Protein AF-A0A0A1TZV7-F1 (afdb_monomer)

Organism: NCBI:txid370355

Secondary structure (DSSP, 8-state):
-----HHHHHHHHTT--SHHHHHHHHHH-HHHHHHHHH-SB----SSHHHHHHHHHHH--SEEE--SS---HHHHHTT-SEEES---TTTGGGS-------------

Structure (mmCIF, N/CA/C/O backbone):
data_AF-A0A0A1TZV7-F1
#
_entry.id   AF-A0A0A1TZV7-F1
#
loop_
_atom_site.group_PDB
_atom_site.id
_atom_site.type_symbol
_atom_site.label_atom_id
_atom_site.label_alt_id
_atom_site.label_comp_id
_atom_site.label_asym_id
_atom_site.label_entity_id
_atom_site.label_seq_id
_atom_site.pdbx_PDB_ins_code
_atom_site.Cartn_x
_atom_site.Cartn_y
_atom_site.Cartn_z
_atom_site.occupancy
_atom_site.B_iso_or_equiv
_atom_site.auth_seq_id
_atom_site.auth_comp_id
_atom_site.auth_asym_id
_atom_site.auth_atom_id
_atom_site.pdbx_PDB_model_num
ATOM 1 N N . MET A 1 1 ? -10.600 -6.947 27.917 1.00 48.78 1 MET A N 1
ATOM 2 C CA . MET A 1 1 ? -10.452 -6.914 26.444 1.00 48.78 1 MET A CA 1
ATOM 3 C C . MET A 1 1 ? -9.020 -6.496 26.134 1.00 48.78 1 MET A C 1
ATOM 5 O O . MET A 1 1 ? -8.641 -5.399 26.531 1.00 48.78 1 MET A O 1
ATOM 9 N N . LEU A 1 2 ? -8.207 -7.369 25.531 1.00 61.38 2 LEU A N 1
ATOM 10 C CA . LEU A 1 2 ? -6.845 -7.027 25.101 1.00 61.38 2 LEU A CA 1
ATOM 11 C C . LEU A 1 2 ? -6.937 -5.983 23.981 1.00 61.38 2 LEU A C 1
ATOM 13 O O . LEU A 1 2 ? -7.556 -6.237 22.949 1.00 61.38 2 LEU A O 1
ATOM 17 N N . LYS A 1 3 ? -6.379 -4.790 24.197 1.00 67.12 3 LYS A N 1
ATOM 18 C CA . LYS A 1 3 ? -6.262 -3.781 23.140 1.00 67.12 3 LYS A CA 1
ATOM 19 C C . LYS A 1 3 ? -5.058 -4.160 22.285 1.00 67.12 3 LYS A C 1
ATOM 21 O O . LYS A 1 3 ? -3.936 -4.071 22.771 1.00 67.12 3 LYS A O 1
ATOM 26 N N . LEU A 1 4 ? -5.286 -4.588 21.042 1.00 74.25 4 LEU A N 1
ATOM 27 C CA . LEU A 1 4 ? -4.188 -4.740 20.088 1.00 74.25 4 LEU A CA 1
ATOM 28 C C . LEU A 1 4 ? -3.525 -3.376 19.889 1.00 74.25 4 LEU A C 1
ATOM 30 O O . LEU A 1 4 ? -4.201 -2.399 19.554 1.00 74.25 4 LEU A O 1
ATOM 34 N N . GLU A 1 5 ? -2.214 -3.309 20.104 1.00 85.38 5 GLU A N 1
ATOM 35 C CA . GLU A 1 5 ? -1.476 -2.073 19.876 1.00 85.38 5 GLU A CA 1
ATOM 36 C C . GLU A 1 5 ? -1.420 -1.759 18.372 1.00 85.38 5 GLU A C 1
ATOM 38 O O . GLU A 1 5 ? -1.319 -2.681 17.553 1.00 85.38 5 GLU A O 1
ATOM 43 N N . PRO A 1 6 ? -1.446 -0.470 17.983 1.00 86.25 6 PRO A N 1
ATOM 44 C CA . PRO A 1 6 ? -1.431 -0.066 16.578 1.00 86.25 6 PRO A CA 1
ATOM 45 C C . PRO A 1 6 ? -0.285 -0.676 15.767 1.00 86.25 6 PRO A C 1
ATOM 47 O O . PRO A 1 6 ? -0.470 -0.966 14.590 1.00 86.25 6 PRO A O 1
ATOM 50 N N . ILE A 1 7 ? 0.871 -0.919 16.393 1.00 91.06 7 ILE A N 1
ATOM 51 C CA . ILE A 1 7 ? 2.041 -1.498 15.726 1.00 91.06 7 ILE A CA 1
ATOM 52 C C . ILE A 1 7 ? 1.779 -2.918 15.205 1.00 91.06 7 ILE A C 1
ATOM 54 O O . ILE A 1 7 ? 2.190 -3.249 14.096 1.00 91.06 7 ILE A O 1
ATOM 58 N N . TYR A 1 8 ? 1.022 -3.741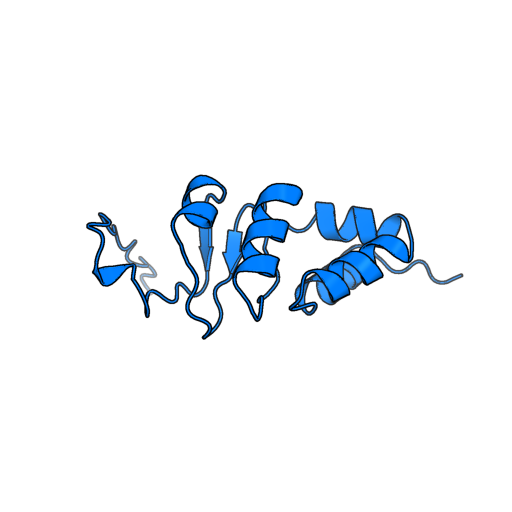 15.938 1.00 93.44 8 TYR A N 1
ATOM 59 C CA . TYR A 1 8 ? 0.669 -5.087 15.481 1.00 93.44 8 TYR A CA 1
ATOM 60 C C . TYR A 1 8 ? -0.282 -5.029 14.288 1.00 93.44 8 TYR A C 1
ATOM 62 O O . TYR A 1 8 ? -0.104 -5.763 13.322 1.00 93.44 8 TYR A O 1
ATOM 70 N N . LEU A 1 9 ? -1.256 -4.117 14.321 1.00 95.31 9 LEU A N 1
ATOM 71 C CA . LEU A 1 9 ? -2.187 -3.913 13.209 1.00 95.31 9 LEU A CA 1
ATOM 72 C C . LEU A 1 9 ? -1.479 -3.370 11.963 1.00 95.31 9 LEU A C 1
ATOM 74 O O . LEU A 1 9 ? -1.822 -3.760 10.852 1.00 95.31 9 LEU A O 1
ATOM 78 N N . MET A 1 10 ? -0.473 -2.512 12.139 1.00 95.69 10 MET A N 1
ATOM 79 C CA . MET A 1 10 ? 0.386 -2.054 11.045 1.00 95.69 10 MET A CA 1
ATOM 80 C C . MET A 1 10 ? 1.171 -3.220 10.437 1.00 95.69 10 MET A C 1
ATOM 82 O O . MET A 1 10 ? 1.212 -3.347 9.218 1.00 95.69 10 MET A O 1
ATOM 86 N N . ASN A 1 11 ? 1.733 -4.107 11.263 1.00 95.38 11 ASN A N 1
ATOM 87 C CA . ASN A 1 11 ? 2.440 -5.294 10.774 1.00 95.38 11 ASN A CA 1
ATOM 88 C C . ASN A 1 11 ? 1.516 -6.244 10.004 1.00 95.38 11 ASN A C 1
ATOM 90 O O . ASN A 1 11 ? 1.912 -6.750 8.959 1.00 95.38 11 ASN A O 1
ATOM 94 N N . VAL A 1 12 ? 0.278 -6.440 10.473 1.00 95.69 12 VAL A N 1
ATOM 95 C CA . VAL A 1 12 ? -0.739 -7.204 9.731 1.00 95.69 12 VAL A CA 1
ATOM 96 C C . VAL A 1 12 ? -1.047 -6.532 8.396 1.00 95.69 12 VAL A C 1
ATOM 98 O O . VAL A 1 12 ? -1.015 -7.189 7.366 1.00 95.69 12 VAL A O 1
ATOM 101 N N . ALA A 1 13 ? -1.276 -5.218 8.378 1.00 96.81 13 ALA A N 1
ATOM 102 C CA . ALA A 1 13 ? -1.550 -4.499 7.137 1.00 96.81 13 ALA A CA 1
ATOM 103 C C . ALA A 1 13 ? -0.411 -4.620 6.106 1.00 96.81 13 ALA A C 1
ATOM 105 O O . ALA A 1 13 ? -0.678 -4.676 4.911 1.00 96.81 13 ALA A O 1
ATOM 106 N N . LEU A 1 14 ? 0.849 -4.697 6.550 1.00 96.00 14 LEU A N 1
ATOM 107 C CA . LEU A 1 14 ? 2.016 -4.816 5.667 1.00 96.00 14 LEU A CA 1
ATOM 108 C C . LEU A 1 14 ? 2.155 -6.173 4.968 1.00 96.00 14 LEU A C 1
ATOM 110 O O . LEU A 1 14 ? 2.935 -6.248 4.014 1.00 96.00 14 LEU A O 1
ATOM 114 N N . VAL A 1 15 ? 1.450 -7.210 5.433 1.00 95.94 15 VAL A N 1
ATOM 115 C CA . VAL A 1 15 ? 1.439 -8.542 4.803 1.00 95.94 15 VAL A CA 1
ATOM 116 C C . VAL A 1 15 ? 0.231 -8.769 3.890 1.00 95.94 15 VAL A C 1
ATOM 118 O O . VAL A 1 15 ? 0.134 -9.827 3.282 1.00 95.94 15 VAL A O 1
ATOM 121 N N . LEU A 1 16 ? -0.680 -7.796 3.779 1.00 96.62 16 LEU A N 1
ATOM 122 C CA . LEU A 1 16 ? -1.826 -7.861 2.869 1.00 96.62 16 LEU A CA 1
ATOM 123 C C . LEU A 1 16 ? -1.379 -7.435 1.470 1.00 96.62 16 LEU A C 1
ATOM 125 O O . LEU A 1 16 ? -0.939 -6.299 1.284 1.00 96.62 16 LEU A O 1
ATOM 129 N N . THR A 1 17 ? -1.472 -8.336 0.497 1.00 95.25 17 THR A N 1
ATOM 130 C CA . THR A 1 17 ? -0.853 -8.152 -0.825 1.00 95.25 17 THR A CA 1
ATOM 131 C C . THR A 1 17 ? -1.837 -7.720 -1.908 1.00 95.25 17 THR A C 1
ATOM 133 O O . THR A 1 17 ? -1.416 -7.403 -3.021 1.00 95.25 17 THR A O 1
ATOM 136 N N . THR A 1 18 ? -3.131 -7.639 -1.582 1.00 96.38 18 THR A N 1
ATOM 137 C CA . THR A 1 18 ? -4.189 -7.212 -2.502 1.00 96.38 18 THR A CA 1
ATOM 138 C C . THR A 1 18 ? -5.032 -6.082 -1.911 1.00 96.38 18 THR A C 1
ATOM 140 O O . THR A 1 18 ? -5.141 -5.900 -0.693 1.00 96.38 18 THR A O 1
ATOM 143 N N . LYS A 1 19 ? -5.665 -5.303 -2.786 1.00 96.88 19 LYS A N 1
ATOM 144 C CA . LYS A 1 19 ? -6.641 -4.272 -2.416 1.00 96.88 19 LYS A CA 1
ATOM 145 C C . LYS A 1 19 ? -7.817 -4.846 -1.631 1.00 96.88 19 LYS A C 1
ATOM 147 O O . LYS A 1 19 ? -8.247 -4.210 -0.670 1.00 96.88 19 LYS A O 1
ATOM 152 N N . ASP A 1 20 ? -8.312 -6.020 -2.008 1.00 97.75 20 ASP A N 1
ATOM 153 C CA . ASP A 1 20 ? -9.473 -6.643 -1.366 1.00 97.75 20 ASP A CA 1
ATOM 154 C C . ASP A 1 20 ? -9.159 -7.089 0.066 1.00 97.75 20 ASP A C 1
ATOM 156 O O . ASP A 1 20 ? -9.966 -6.866 0.976 1.00 97.75 20 ASP A O 1
ATOM 160 N N . ASP A 1 21 ? -7.956 -7.617 0.305 1.00 97.75 21 ASP A N 1
ATOM 161 C CA . ASP A 1 21 ? -7.492 -7.958 1.653 1.00 97.75 21 ASP A CA 1
ATOM 162 C C . ASP A 1 21 ? -7.392 -6.711 2.535 1.00 97.75 21 ASP A C 1
ATOM 164 O O . ASP A 1 21 ? -7.874 -6.690 3.672 1.00 97.75 21 ASP A O 1
ATOM 168 N N . ILE A 1 22 ? -6.810 -5.632 1.998 1.00 97.38 22 ILE A N 1
ATOM 169 C CA . ILE A 1 22 ? -6.714 -4.353 2.707 1.00 97.38 22 ILE A CA 1
ATOM 170 C C . ILE A 1 22 ? -8.107 -3.796 2.976 1.00 97.38 22 ILE A C 1
ATOM 172 O O . ILE A 1 22 ? -8.381 -3.369 4.095 1.00 97.38 22 ILE A O 1
ATOM 176 N N . PHE A 1 23 ? -9.005 -3.810 1.994 1.00 97.44 23 PHE A N 1
ATOM 177 C CA . PHE A 1 23 ? -10.367 -3.316 2.161 1.00 97.44 23 PHE A CA 1
ATOM 178 C C . PHE A 1 23 ? -11.113 -4.092 3.250 1.00 97.44 23 PHE A C 1
ATOM 180 O O . PHE A 1 23 ? -11.693 -3.487 4.155 1.00 97.44 23 PHE A O 1
ATOM 187 N N . THR A 1 24 ? -11.001 -5.420 3.234 1.00 98.00 24 THR A N 1
ATOM 188 C CA . THR A 1 24 ? -11.550 -6.294 4.274 1.00 98.00 24 THR A CA 1
ATOM 189 C C . THR A 1 24 ? -10.990 -5.925 5.647 1.00 98.00 24 THR A C 1
ATOM 191 O O . THR A 1 24 ? -11.754 -5.725 6.592 1.00 98.00 24 THR A O 1
ATOM 194 N N . PHE A 1 25 ? -9.672 -5.734 5.757 1.00 97.44 25 PHE A N 1
ATOM 195 C CA . PHE A 1 25 ? -9.014 -5.322 6.997 1.00 97.44 25 PHE A CA 1
ATOM 196 C C . PHE A 1 25 ? -9.496 -3.953 7.503 1.00 97.44 25 PHE A C 1
ATOM 198 O O . PHE A 1 25 ? -9.776 -3.789 8.693 1.00 97.44 25 PHE A O 1
ATOM 205 N N . LEU A 1 26 ? -9.661 -2.971 6.611 1.00 96.88 26 LEU A N 1
ATOM 206 C CA . LEU A 1 26 ? -10.179 -1.638 6.943 1.00 96.88 26 LEU A CA 1
ATOM 207 C C . LEU A 1 26 ? -11.603 -1.689 7.518 1.00 96.88 26 LEU A C 1
ATOM 209 O O . LEU A 1 26 ? -11.946 -0.857 8.364 1.00 96.88 26 LEU A O 1
ATOM 213 N N . CYS A 1 27 ? -12.418 -2.649 7.075 1.00 96.38 27 CYS A N 1
ATOM 214 C CA . CYS A 1 27 ? -13.803 -2.828 7.509 1.00 96.38 27 CYS A CA 1
ATOM 215 C C . CYS A 1 27 ? -13.950 -3.504 8.883 1.00 96.38 27 CYS A C 1
ATOM 217 O O . CYS A 1 27 ? -15.021 -3.397 9.477 1.00 96.38 27 CYS A O 1
ATOM 219 N N . ILE A 1 28 ? -12.904 -4.145 9.424 1.00 95.38 28 ILE A N 1
ATOM 220 C CA . ILE A 1 28 ? -12.980 -4.860 10.714 1.00 95.38 28 ILE A CA 1
ATOM 221 C C . ILE A 1 28 ? -13.266 -3.897 11.871 1.00 95.38 28 ILE A C 1
ATOM 223 O O . ILE A 1 28 ? -14.177 -4.114 12.668 1.00 95.38 28 ILE A O 1
ATOM 227 N N . CYS A 1 29 ? -12.458 -2.843 12.015 1.00 92.62 29 CYS A N 1
ATOM 228 C CA . CYS A 1 29 ? -12.665 -1.819 13.037 1.00 92.62 29 CYS A CA 1
ATOM 229 C C . CYS A 1 29 ? -11.876 -0.537 12.741 1.00 92.62 29 CYS A C 1
ATOM 231 O O . CYS A 1 29 ? -10.931 -0.520 11.950 1.00 92.62 29 CYS A O 1
ATOM 233 N N . LYS A 1 30 ? -12.209 0.545 13.460 1.00 93.50 30 LYS A N 1
ATOM 234 C CA . LYS A 1 30 ? -11.529 1.845 13.335 1.00 93.50 30 LYS A CA 1
ATOM 235 C C . LYS A 1 30 ? -10.011 1.752 13.538 1.00 93.50 30 LYS A C 1
ATOM 237 O O . LYS A 1 30 ? -9.273 2.428 12.829 1.00 93.50 30 LYS A O 1
ATOM 242 N N . ASN A 1 31 ? -9.541 0.895 14.448 1.00 94.31 31 ASN A N 1
ATOM 243 C CA . ASN A 1 31 ? -8.108 0.749 14.711 1.00 94.31 31 ASN A CA 1
ATOM 244 C C . ASN A 1 31 ? -7.351 0.189 13.499 1.00 94.31 31 ASN A C 1
ATOM 246 O O . ASN A 1 31 ? -6.220 0.601 13.264 1.00 94.31 31 ASN A O 1
ATOM 250 N N . CYS A 1 32 ? -7.967 -0.696 12.708 1.00 95.44 32 CYS A N 1
ATOM 251 C CA . CYS A 1 32 ? -7.368 -1.212 11.474 1.00 95.44 32 CYS A CA 1
ATOM 252 C C . CYS A 1 32 ? -7.220 -0.090 10.442 1.00 95.44 32 CYS A C 1
ATOM 254 O O . CYS A 1 32 ? -6.147 0.104 9.874 1.00 95.44 32 CYS A O 1
ATOM 256 N N . LYS A 1 33 ? -8.261 0.736 10.281 1.00 95.38 33 LYS A N 1
ATOM 257 C CA . LYS A 1 33 ? -8.210 1.931 9.427 1.00 95.38 33 LYS A CA 1
ATOM 258 C C . LYS A 1 33 ? -7.133 2.922 9.862 1.00 95.38 33 LYS A C 1
ATOM 260 O O . LYS A 1 33 ? -6.393 3.433 9.023 1.00 95.38 33 LYS A O 1
ATOM 265 N N . ASP A 1 34 ? -7.036 3.191 11.160 1.00 95.25 34 ASP A N 1
ATOM 266 C CA . ASP A 1 34 ? -6.026 4.097 11.705 1.00 95.25 34 ASP A CA 1
ATOM 267 C C . ASP A 1 34 ? -4.609 3.514 11.573 1.00 95.25 34 ASP A C 1
ATOM 269 O O . ASP A 1 34 ? -3.667 4.270 11.342 1.00 95.25 34 ASP A O 1
ATOM 273 N N . ALA A 1 35 ? -4.449 2.190 11.659 1.00 95.88 35 ALA A N 1
ATOM 274 C CA . ALA A 1 35 ? -3.178 1.510 11.429 1.00 95.88 35 ALA A CA 1
ATOM 275 C C . ALA A 1 35 ? -2.712 1.651 9.974 1.00 95.88 35 ALA A C 1
ATOM 277 O O . ALA A 1 35 ? -1.585 2.084 9.748 1.00 95.88 35 ALA A O 1
ATOM 278 N N . VAL A 1 36 ? -3.582 1.387 8.990 1.00 96.69 36 VAL A N 1
ATOM 279 C CA . VAL A 1 36 ? -3.231 1.540 7.565 1.00 96.69 36 VAL A CA 1
ATOM 280 C C . VAL A 1 36 ? -2.856 2.989 7.242 1.00 96.69 36 VAL A C 1
ATOM 282 O O . VAL A 1 36 ? -1.845 3.230 6.596 1.00 96.69 36 VAL A O 1
ATOM 285 N N . LYS A 1 37 ? -3.591 3.976 7.771 1.00 95.12 37 LYS A N 1
ATOM 286 C CA . LYS A 1 37 ? -3.259 5.405 7.599 1.00 95.12 37 LYS A CA 1
ATOM 287 C C . LYS A 1 37 ? -1.919 5.823 8.210 1.00 95.12 37 LYS A C 1
ATOM 289 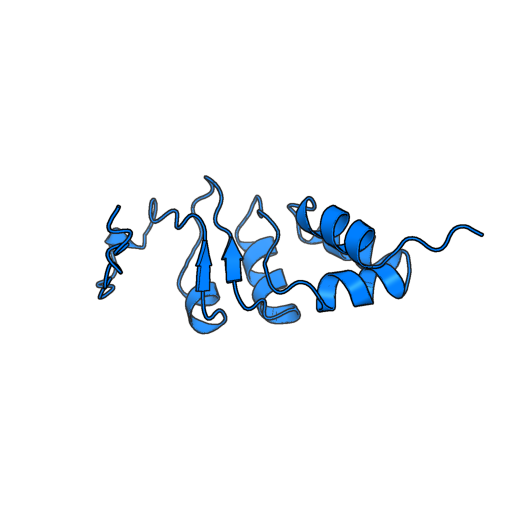O O . LYS A 1 37 ? -1.362 6.841 7.813 1.00 95.12 37 LYS A O 1
ATOM 294 N N . ARG A 1 38 ? -1.435 5.097 9.221 1.00 95.31 38 ARG A N 1
ATOM 295 C CA . ARG A 1 38 ? -0.140 5.356 9.869 1.00 95.31 38 ARG A CA 1
ATOM 296 C C . ARG A 1 38 ? 1.018 4.689 9.138 1.00 95.31 38 ARG A C 1
ATOM 298 O O . ARG A 1 38 ? 2.167 4.994 9.454 1.00 95.31 38 ARG A O 1
ATOM 305 N N . LEU A 1 39 ? 0.744 3.795 8.187 1.00 95.62 39 LEU A N 1
ATOM 306 C CA . LEU A 1 39 ? 1.789 3.201 7.372 1.00 95.62 39 LEU A CA 1
ATOM 307 C C . LEU A 1 39 ? 2.463 4.284 6.533 1.00 95.62 39 LEU A C 1
ATOM 309 O O . LEU A 1 39 ? 1.851 4.922 5.684 1.00 95.62 39 LEU A O 1
ATOM 313 N N . LYS A 1 40 ? 3.764 4.456 6.757 1.00 95.12 40 LYS A N 1
ATOM 314 C CA . LYS A 1 40 ? 4.626 5.271 5.894 1.00 95.12 40 LYS A CA 1
ATOM 315 C C . LYS A 1 40 ? 5.177 4.498 4.706 1.00 95.12 40 LYS A C 1
ATOM 317 O O . LYS A 1 40 ? 5.869 5.065 3.868 1.00 95.12 40 LYS A O 1
ATOM 322 N N . THR A 1 41 ? 4.872 3.206 4.632 1.00 95.69 41 THR A N 1
ATOM 323 C CA . THR A 1 41 ? 5.338 2.335 3.567 1.00 95.69 41 THR A CA 1
ATOM 324 C C . THR A 1 41 ? 4.221 1.449 3.041 1.00 95.69 41 THR A C 1
ATOM 326 O O . THR A 1 41 ? 3.315 1.087 3.792 1.00 95.69 41 THR A O 1
ATOM 329 N N . SER A 1 42 ? 4.265 1.117 1.753 1.00 95.06 42 SER A N 1
ATOM 330 C CA . SER A 1 42 ? 3.284 0.218 1.149 1.00 95.06 42 SER A CA 1
ATOM 331 C C . SER A 1 42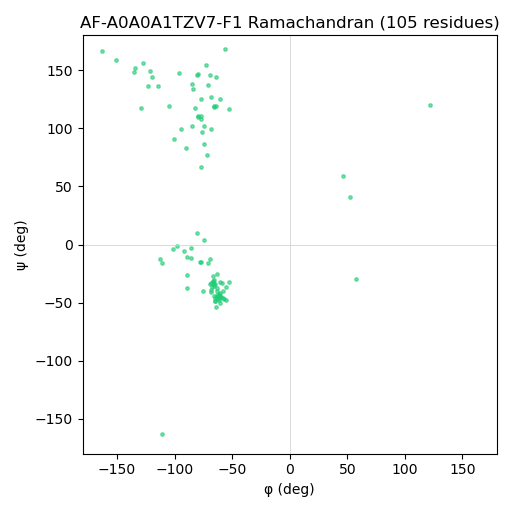 ? 3.497 -1.238 1.585 1.00 95.06 42 SER A C 1
ATOM 333 O O . SER A 1 42 ? 4.623 -1.640 1.879 1.00 95.06 42 SER A O 1
ATOM 335 N N . PRO A 1 43 ? 2.462 -2.086 1.583 1.00 95.62 43 PRO A N 1
ATOM 336 C CA . PRO A 1 43 ? 2.627 -3.536 1.496 1.00 95.62 43 PRO A CA 1
ATOM 337 C C . PRO A 1 43 ? 3.421 -3.962 0.248 1.00 95.62 43 PRO A C 1
ATOM 339 O O . PRO A 1 43 ? 3.679 -3.148 -0.644 1.00 95.62 43 PRO A O 1
ATOM 342 N N . PHE A 1 44 ? 3.827 -5.231 0.203 1.00 93.31 44 PHE A N 1
ATOM 343 C CA . PHE A 1 44 ? 4.320 -5.846 -1.030 1.00 93.31 44 PHE A CA 1
ATOM 344 C C . PHE A 1 44 ? 3.112 -6.343 -1.823 1.00 93.31 44 PHE A C 1
ATOM 346 O O . PHE A 1 44 ? 2.523 -7.353 -1.463 1.00 93.31 44 PHE A O 1
ATOM 353 N N . PHE A 1 45 ? 2.713 -5.595 -2.846 1.00 92.69 45 PHE A N 1
ATOM 354 C CA . PHE A 1 45 ? 1.529 -5.923 -3.640 1.00 92.69 45 PHE A CA 1
ATOM 355 C C . PHE A 1 45 ? 1.812 -7.007 -4.674 1.00 92.69 45 PHE A C 1
ATOM 357 O O . PHE A 1 45 ? 2.902 -7.043 -5.227 1.00 92.69 45 PHE A O 1
ATOM 364 N N . ASP A 1 46 ? 0.837 -7.854 -4.984 1.00 90.88 46 ASP A N 1
ATOM 365 C CA . ASP A 1 46 ? 0.998 -8.888 -6.019 1.00 90.88 46 ASP A CA 1
ATOM 366 C C . ASP A 1 46 ? 0.549 -8.418 -7.411 1.00 90.88 46 ASP A C 1
ATOM 368 O O . ASP A 1 46 ? 0.746 -9.119 -8.401 1.00 90.88 46 ASP A O 1
ATOM 372 N N . ASP A 1 47 ? -0.031 -7.219 -7.503 1.00 89.88 47 ASP A N 1
ATOM 373 C CA . ASP A 1 47 ? -0.557 -6.668 -8.744 1.00 89.88 47 ASP A CA 1
ATOM 374 C C . ASP A 1 47 ? -0.505 -5.126 -8.791 1.00 89.88 47 ASP A C 1
ATOM 376 O O . ASP A 1 47 ? -0.437 -4.429 -7.772 1.00 89.88 47 ASP A O 1
ATOM 380 N N . ASN A 1 48 ? -0.543 -4.584 -10.013 1.00 88.94 48 ASN A N 1
ATOM 381 C CA . ASN A 1 48 ? -0.480 -3.142 -10.266 1.00 88.94 48 ASN A CA 1
ATOM 382 C C . ASN A 1 48 ? -1.713 -2.380 -9.768 1.00 88.94 48 ASN A C 1
ATOM 384 O O . ASN A 1 48 ? -1.566 -1.244 -9.319 1.00 88.94 48 ASN A O 1
ATOM 388 N N . GLU A 1 49 ? -2.908 -2.966 -9.862 1.00 92.19 49 GLU A N 1
ATOM 389 C CA . GLU A 1 49 ? -4.148 -2.283 -9.487 1.00 92.19 49 GLU A CA 1
ATOM 390 C C . GLU A 1 49 ? -4.148 -1.989 -7.985 1.00 92.19 49 GLU A C 1
ATOM 392 O O . GLU A 1 49 ? -4.377 -0.851 -7.566 1.00 92.19 49 GLU A O 1
ATOM 397 N N . SER A 1 50 ? -3.820 -2.994 -7.177 1.00 94.25 50 SER A N 1
ATOM 398 C CA . SER A 1 50 ? -3.724 -2.891 -5.726 1.00 94.25 50 SER A CA 1
ATOM 399 C C . SER A 1 50 ? -2.668 -1.877 -5.299 1.00 94.25 50 SER A C 1
ATOM 401 O O . SER A 1 50 ? -2.936 -1.027 -4.444 1.00 94.25 50 SER A O 1
ATOM 403 N N . ALA A 1 51 ? -1.495 -1.911 -5.938 1.00 92.75 51 ALA A N 1
ATOM 404 C CA . ALA A 1 51 ? -0.415 -0.966 -5.681 1.00 92.75 51 ALA A CA 1
ATOM 405 C C . ALA A 1 51 ? -0.826 0.482 -5.979 1.00 92.75 51 ALA A C 1
ATOM 407 O O . ALA A 1 51 ? -0.666 1.360 -5.127 1.00 92.75 51 ALA A O 1
ATOM 408 N N . GLN A 1 52 ? -1.387 0.730 -7.165 1.00 92.25 52 GLN A N 1
ATOM 409 C CA . GLN A 1 52 ? -1.836 2.060 -7.577 1.00 92.25 52 GLN A CA 1
ATOM 410 C C . GLN A 1 52 ? -2.945 2.582 -6.668 1.00 92.25 52 GLN A C 1
ATOM 412 O O . GLN A 1 52 ? -2.863 3.711 -6.184 1.00 92.25 52 GLN A O 1
ATOM 417 N N . TRP A 1 53 ? -3.947 1.749 -6.382 1.00 95.12 53 TRP A N 1
ATOM 418 C CA . TRP A 1 53 ? -5.035 2.103 -5.478 1.00 95.12 53 TRP A CA 1
ATOM 419 C C . TRP A 1 53 ? -4.512 2.480 -4.090 1.00 95.12 53 TRP A C 1
ATOM 421 O O . TRP A 1 53 ? -4.920 3.498 -3.529 1.00 95.12 53 TRP A O 1
ATOM 431 N N . PHE A 1 54 ? -3.589 1.696 -3.530 1.00 95.75 54 PHE A N 1
ATOM 432 C CA . PHE A 1 54 ? -3.061 1.969 -2.198 1.00 95.75 54 PHE A CA 1
ATOM 433 C C . PHE A 1 54 ? -2.286 3.285 -2.152 1.00 95.75 54 PHE A C 1
ATOM 435 O O . PHE A 1 54 ? -2.488 4.092 -1.241 1.00 95.75 54 PHE A O 1
ATOM 442 N N . VAL A 1 55 ? -1.415 3.516 -3.136 1.00 94.19 55 VAL A N 1
ATOM 443 C CA . VAL A 1 55 ? -0.612 4.740 -3.214 1.00 94.19 55 VAL A CA 1
ATOM 444 C C . VAL A 1 55 ? -1.517 5.968 -3.345 1.00 94.19 55 VAL A C 1
ATOM 446 O O . VAL A 1 55 ? -1.366 6.905 -2.558 1.00 94.19 55 VAL A O 1
ATOM 449 N N . SER A 1 56 ? -2.547 5.902 -4.192 1.00 93.25 56 SER A N 1
ATOM 450 C CA . SER A 1 56 ? -3.471 7.020 -4.401 1.00 93.25 56 SER A CA 1
ATOM 451 C C . SER A 1 56 ? -4.333 7.345 -3.176 1.00 93.25 56 SER A C 1
ATOM 453 O O . SER A 1 56 ? -4.665 8.510 -2.938 1.00 93.25 56 SER A O 1
ATOM 455 N N . HIS A 1 57 ? -4.692 6.336 -2.373 1.00 94.44 57 HIS A N 1
ATOM 456 C CA . HIS A 1 57 ? -5.570 6.503 -1.209 1.00 94.44 57 HIS A CA 1
ATOM 457 C C . HIS A 1 57 ? -4.820 6.842 0.080 1.00 94.44 57 HIS A C 1
ATOM 459 O O . HIS A 1 57 ? -5.332 7.610 0.899 1.00 94.44 57 HIS A O 1
ATOM 465 N N . PHE A 1 58 ? -3.635 6.264 0.286 1.00 95.06 58 PHE A N 1
ATOM 466 C CA . PHE A 1 58 ? -2.904 6.366 1.553 1.00 95.06 58 PHE A CA 1
ATOM 467 C C . PHE A 1 58 ? -1.635 7.206 1.469 1.00 95.06 58 PHE A C 1
ATOM 469 O O . PHE A 1 58 ? -1.149 7.627 2.516 1.00 95.06 58 PHE A O 1
ATOM 476 N N . ARG A 1 59 ? -1.137 7.493 0.258 1.00 93.75 59 ARG A N 1
ATOM 477 C CA . ARG A 1 59 ? 0.049 8.326 0.005 1.00 93.75 59 ARG A CA 1
ATOM 478 C C . ARG A 1 59 ? 1.233 7.957 0.911 1.00 93.75 59 ARG A C 1
ATOM 480 O O . ARG A 1 59 ? 1.681 8.790 1.701 1.00 93.75 59 ARG A O 1
ATOM 487 N N . PRO A 1 60 ? 1.707 6.697 0.862 1.00 95.38 60 PRO A N 1
ATOM 488 C CA . PRO A 1 60 ? 2.841 6.281 1.670 1.00 95.38 60 PRO A CA 1
ATOM 489 C C . PRO A 1 60 ? 4.103 7.044 1.249 1.00 95.38 60 PRO A C 1
ATOM 491 O O . PRO A 1 60 ? 4.345 7.264 0.065 1.00 95.38 60 PRO A O 1
ATOM 494 N N . ASP A 1 61 ? 4.959 7.372 2.214 1.00 95.00 61 ASP A N 1
ATOM 495 C CA . ASP A 1 61 ? 6.234 8.046 1.944 1.00 95.00 61 ASP A CA 1
ATOM 496 C C . ASP A 1 61 ? 7.190 7.142 1.132 1.00 95.00 61 ASP A C 1
ATOM 498 O O . ASP A 1 61 ? 8.028 7.637 0.375 1.00 95.00 61 ASP A O 1
ATOM 502 N N . THR A 1 62 ? 7.089 5.817 1.315 1.00 93.88 62 THR A N 1
ATOM 503 C CA . THR A 1 62 ? 7.946 4.803 0.678 1.00 93.88 62 THR A CA 1
ATOM 504 C C . THR A 1 62 ? 7.138 3.698 0.005 1.00 93.88 62 THR A C 1
ATOM 506 O O . THR A 1 62 ? 6.481 2.903 0.683 1.00 93.88 62 THR A O 1
ATOM 509 N N . PHE A 1 63 ? 7.262 3.555 -1.311 1.00 92.69 63 PHE A N 1
ATOM 510 C CA . PHE A 1 63 ? 6.749 2.381 -2.015 1.00 92.69 63 PHE A CA 1
ATOM 511 C C . PHE A 1 63 ? 7.759 1.227 -1.960 1.00 92.69 63 PHE A C 1
ATOM 513 O O . PHE A 1 63 ? 8.962 1.421 -2.169 1.00 92.69 63 PHE A O 1
ATOM 520 N N . ARG A 1 64 ? 7.283 0.018 -1.654 1.00 90.62 64 ARG A N 1
ATOM 521 C CA . ARG A 1 64 ? 8.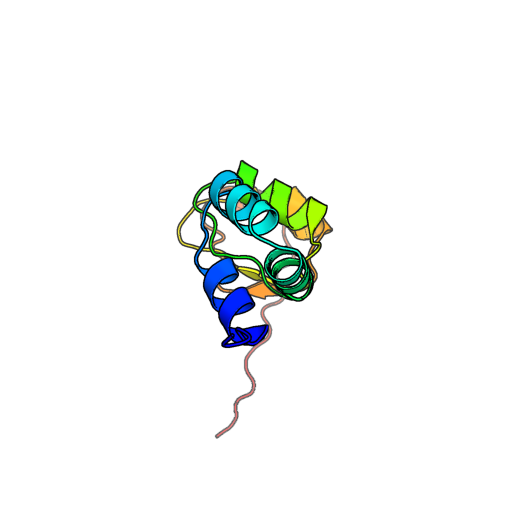096 -1.204 -1.630 1.00 90.62 64 ARG A CA 1
ATOM 522 C C . ARG A 1 64 ? 7.787 -2.055 -2.847 1.00 90.62 64 ARG A C 1
ATOM 524 O O . ARG A 1 64 ? 6.661 -2.509 -3.022 1.00 90.62 64 ARG A O 1
ATOM 531 N N . PHE A 1 65 ? 8.810 -2.287 -3.655 1.00 86.06 65 PHE A N 1
ATOM 532 C CA . PHE A 1 65 ? 8.740 -3.215 -4.774 1.00 86.06 65 PHE A CA 1
ATOM 533 C C . PHE A 1 65 ? 8.929 -4.646 -4.281 1.00 86.06 65 PHE A C 1
ATOM 535 O O . PHE A 1 65 ? 9.714 -4.900 -3.369 1.00 86.06 65 PHE A O 1
ATOM 542 N N . ASN A 1 66 ? 8.245 -5.585 -4.919 1.00 83.12 66 ASN A N 1
ATOM 543 C CA . ASN A 1 66 ? 8.577 -7.004 -4.859 1.00 83.12 66 ASN A CA 1
ATOM 544 C C . ASN A 1 66 ? 9.094 -7.461 -6.240 1.00 83.12 66 ASN A C 1
ATOM 546 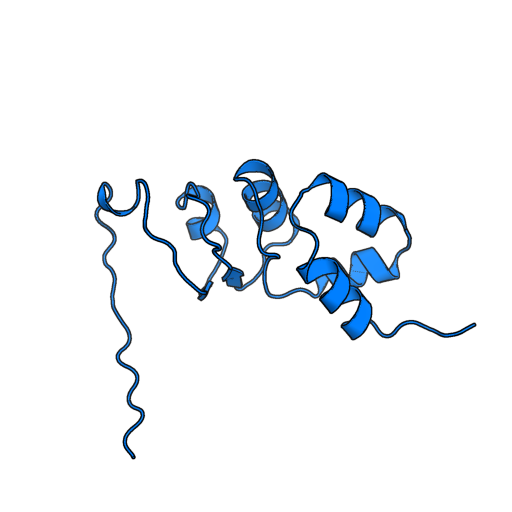O O . ASN A 1 66 ? 9.462 -6.654 -7.098 1.00 83.12 66 ASN A O 1
ATOM 550 N N . ASN A 1 67 ? 9.115 -8.772 -6.470 1.00 75.81 67 ASN A N 1
ATOM 551 C CA . ASN A 1 67 ? 9.548 -9.348 -7.744 1.00 75.81 67 ASN A CA 1
ATOM 552 C C . ASN A 1 67 ? 8.519 -9.190 -8.885 1.00 75.81 67 ASN A C 1
ATOM 554 O O . ASN A 1 67 ? 8.759 -9.695 -9.980 1.00 75.81 67 ASN A O 1
ATOM 558 N N . TYR A 1 68 ? 7.402 -8.493 -8.658 1.00 72.88 68 TYR A N 1
ATOM 559 C CA . TYR A 1 68 ? 6.380 -8.224 -9.662 1.00 72.88 68 TYR A CA 1
ATOM 560 C C . TYR A 1 68 ? 6.734 -6.983 -10.510 1.00 72.88 68 TYR A C 1
ATOM 562 O O . TYR A 1 68 ? 7.210 -5.981 -9.965 1.00 72.88 68 TYR A O 1
ATOM 570 N N . PRO A 1 69 ? 6.526 -7.009 -11.841 1.00 70.75 69 PRO A N 1
ATOM 571 C CA . PRO A 1 69 ? 6.783 -5.860 -12.705 1.00 70.75 69 PRO A CA 1
ATOM 572 C C . PRO A 1 69 ? 5.667 -4.808 -12.576 1.00 70.75 69 PRO A C 1
ATOM 574 O O . PRO A 1 69 ? 4.551 -4.990 -13.073 1.00 70.75 69 PRO A O 1
ATOM 577 N N . PHE A 1 70 ? 5.971 -3.675 -11.936 1.00 72.19 70 PHE A N 1
ATOM 578 C CA . PHE A 1 70 ? 5.013 -2.576 -11.773 1.00 72.19 70 PHE A CA 1
ATOM 579 C C . PHE A 1 70 ? 5.153 -1.477 -12.827 1.00 72.19 70 PHE A C 1
ATOM 581 O O . PHE A 1 70 ? 6.256 -1.128 -13.248 1.00 72.19 70 PHE A O 1
ATOM 588 N N . ILE A 1 71 ? 4.030 -0.849 -13.185 1.00 70.62 71 ILE A N 1
ATOM 589 C CA . ILE A 1 71 ? 4.016 0.390 -13.970 1.00 70.62 71 ILE A CA 1
ATOM 590 C C . ILE A 1 71 ? 4.400 1.542 -13.033 1.00 70.62 71 ILE A C 1
ATOM 592 O O . ILE A 1 71 ? 3.574 2.081 -12.297 1.00 70.62 71 ILE A O 1
ATOM 596 N N . ILE A 1 72 ? 5.682 1.913 -13.058 1.00 71.31 72 ILE A N 1
ATOM 597 C CA . ILE A 1 72 ? 6.281 2.837 -12.082 1.00 71.31 72 ILE A CA 1
ATOM 598 C C . ILE A 1 72 ? 5.738 4.266 -12.184 1.00 71.31 72 IL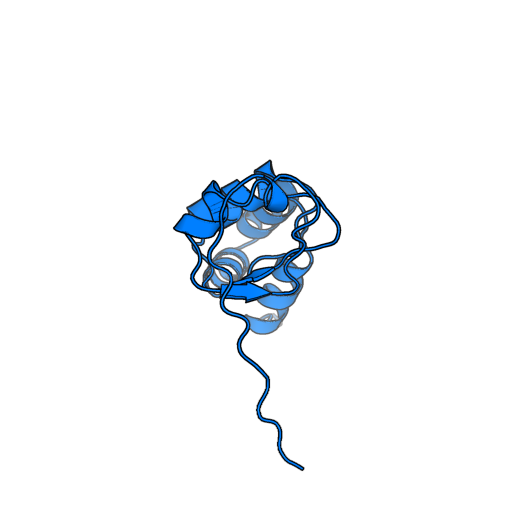E A C 1
ATOM 600 O O . ILE A 1 72 ? 5.661 4.944 -11.164 1.00 71.31 72 ILE A O 1
ATOM 604 N N . LEU A 1 73 ? 5.346 4.738 -13.372 1.00 71.38 73 LEU A N 1
ATOM 605 C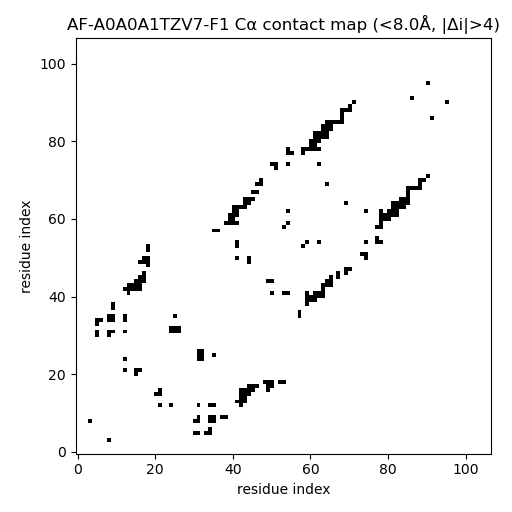 CA . LEU A 1 73 ? 5.062 6.160 -13.610 1.00 71.38 73 LEU A CA 1
ATOM 606 C C . LEU A 1 73 ? 4.022 6.762 -12.656 1.00 71.38 73 LEU A C 1
ATOM 608 O O . LEU A 1 73 ? 4.275 7.819 -12.086 1.00 71.38 73 LEU A O 1
ATOM 612 N N . SER A 1 74 ? 2.888 6.088 -12.453 1.00 72.75 74 SER A N 1
ATOM 613 C CA . SER A 1 74 ? 1.820 6.587 -11.575 1.00 72.75 74 SER A CA 1
ATOM 614 C C . SER A 1 74 ? 2.221 6.572 -10.101 1.00 72.75 74 SER A C 1
ATOM 616 O O . SER A 1 74 ? 1.831 7.441 -9.334 1.00 72.75 74 SER A O 1
ATOM 618 N N . ILE A 1 75 ? 3.024 5.588 -9.697 1.00 81.75 75 ILE A N 1
ATOM 619 C CA . ILE A 1 75 ? 3.498 5.467 -8.317 1.00 81.75 75 ILE A CA 1
ATOM 620 C C . ILE A 1 75 ? 4.588 6.511 -8.052 1.00 81.75 75 ILE A C 1
ATOM 622 O O . ILE A 1 75 ? 4.603 7.143 -7.000 1.00 81.75 75 ILE A O 1
ATOM 626 N N . ALA A 1 76 ? 5.479 6.735 -9.019 1.00 79.25 76 ALA A N 1
ATOM 627 C CA . ALA A 1 76 ? 6.637 7.609 -8.878 1.00 79.25 76 ALA A CA 1
ATOM 628 C C . ALA A 1 76 ? 6.303 9.083 -8.703 1.00 79.25 76 ALA A C 1
ATOM 630 O O . ALA A 1 76 ? 7.077 9.812 -8.091 1.00 79.25 76 ALA A O 1
ATOM 631 N N . THR A 1 77 ? 5.157 9.523 -9.214 1.00 81.12 77 THR A N 1
ATOM 632 C CA . THR A 1 77 ? 4.671 10.885 -8.987 1.00 81.12 77 THR A CA 1
ATOM 633 C C . THR A 1 77 ? 4.071 11.084 -7.598 1.00 81.12 77 THR A C 1
ATOM 635 O O . THR A 1 77 ? 3.874 12.223 -7.183 1.00 81.12 77 THR A O 1
ATOM 638 N N . GLU A 1 78 ? 3.765 10.001 -6.881 1.00 85.06 78 GLU A N 1
ATOM 639 C CA . GLU A 1 78 ? 2.984 10.041 -5.642 1.00 85.06 78 GLU A CA 1
ATOM 640 C C . GLU A 1 78 ? 3.778 9.661 -4.387 1.00 85.06 78 GLU A C 1
ATOM 642 O O . GLU A 1 78 ? 3.312 9.919 -3.276 1.00 85.06 78 GLU A O 1
ATOM 647 N N . VAL A 1 79 ? 4.978 9.091 -4.537 1.00 89.31 79 VAL A N 1
ATOM 648 C CA . VAL A 1 79 ? 5.833 8.678 -3.413 1.00 89.31 79 VAL A CA 1
ATOM 649 C C . VAL A 1 79 ? 7.192 9.364 -3.453 1.00 89.31 79 VAL A C 1
ATOM 651 O O . VAL A 1 79 ? 7.723 9.679 -4.513 1.00 89.31 79 VAL A O 1
ATOM 654 N N . SER A 1 80 ? 7.780 9.589 -2.278 1.00 88.69 80 SER A N 1
ATOM 655 C CA . SER A 1 80 ? 9.097 10.231 -2.168 1.00 88.69 80 SER A CA 1
ATOM 656 C C . SER A 1 80 ? 10.251 9.234 -2.219 1.00 88.69 80 SER A C 1
ATOM 658 O O . SER A 1 80 ? 11.360 9.604 -2.592 1.00 88.69 80 SER A O 1
ATOM 660 N N . ASN A 1 81 ? 10.006 7.981 -1.824 1.00 89.88 81 ASN A N 1
ATOM 661 C CA . ASN A 1 81 ? 11.041 6.965 -1.694 1.00 89.88 81 ASN A CA 1
ATOM 662 C C . ASN A 1 81 ? 10.611 5.633 -2.306 1.00 89.88 81 ASN A C 1
ATOM 664 O O . ASN A 1 81 ? 9.438 5.252 -2.289 1.00 89.88 81 ASN A O 1
ATOM 668 N N . PHE A 1 82 ? 11.610 4.882 -2.754 1.00 87.75 82 PHE A N 1
ATOM 669 C CA . PHE A 1 82 ? 11.463 3.522 -3.244 1.00 87.75 82 PHE A CA 1
ATOM 670 C C . PHE A 1 82 ? 12.369 2.588 -2.455 1.00 87.75 82 PHE A C 1
ATOM 672 O O . PHE A 1 82 ? 13.537 2.899 -2.226 1.00 87.75 82 PHE A O 1
ATOM 679 N N . SER A 1 83 ? 11.850 1.424 -2.079 1.00 86.94 83 SER A N 1
ATOM 680 C CA . SER A 1 83 ? 12.650 0.347 -1.491 1.00 86.94 83 SER A CA 1
ATOM 681 C C . SER A 1 83 ? 12.577 -0.906 -2.354 1.00 86.94 83 SER A C 1
ATOM 683 O O . SER A 1 83 ? 11.540 -1.191 -2.953 1.00 86.94 83 SER A O 1
ATOM 685 N N . PHE A 1 84 ? 13.697 -1.628 -2.416 1.00 80.69 84 PHE A N 1
ATOM 686 C CA . PHE A 1 84 ? 13.892 -2.808 -3.268 1.00 80.69 84 PHE A CA 1
ATOM 687 C C . PHE A 1 84 ? 13.561 -2.582 -4.751 1.00 80.69 84 PHE A C 1
ATOM 689 O O . PHE A 1 84 ? 12.954 -3.463 -5.353 1.00 80.69 84 PHE A O 1
ATOM 696 N N . PRO A 1 85 ? 13.918 -1.425 -5.352 1.00 75.06 85 PRO A N 1
ATOM 697 C CA . PRO A 1 85 ? 13.436 -1.066 -6.678 1.00 75.06 85 PRO A CA 1
ATOM 698 C C . PRO A 1 85 ? 13.702 -2.179 -7.689 1.00 75.06 85 PRO A C 1
ATOM 700 O O . PRO A 1 85 ? 14.848 -2.527 -7.973 1.00 75.06 85 PRO A O 1
ATOM 703 N N . ASN A 1 86 ? 12.616 -2.726 -8.226 1.00 69.25 86 ASN A N 1
ATOM 704 C CA . ASN A 1 86 ? 12.664 -3.717 -9.280 1.00 69.25 86 ASN A CA 1
ATOM 705 C C . ASN A 1 86 ? 12.384 -3.012 -10.604 1.00 69.25 86 ASN A C 1
ATOM 707 O O . ASN A 1 86 ? 11.240 -2.845 -11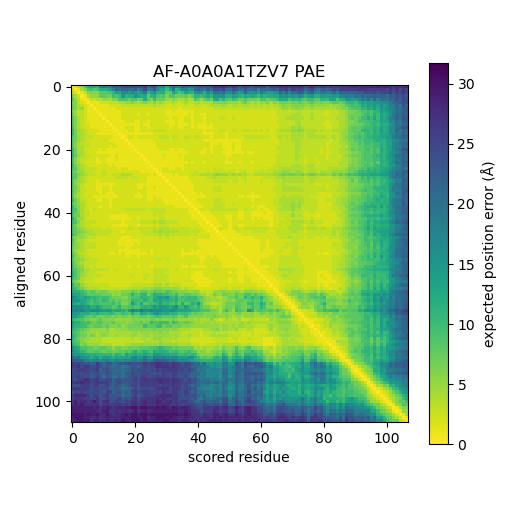.017 1.00 69.25 86 ASN A O 1
ATOM 711 N N . PHE A 1 87 ? 13.454 -2.561 -11.254 1.00 67.00 87 PHE A N 1
ATOM 712 C CA . PHE A 1 87 ? 13.378 -1.895 -12.554 1.00 67.00 87 PHE A CA 1
ATOM 713 C C . PHE A 1 87 ? 13.238 -2.882 -13.726 1.00 67.00 87 PHE A C 1
ATOM 715 O O . PHE A 1 87 ? 13.349 -2.481 -14.888 1.00 67.00 87 PHE A O 1
ATOM 722 N N . ASN A 1 88 ? 13.005 -4.172 -13.446 1.00 62.31 88 ASN A N 1
ATOM 723 C CA . ASN A 1 88 ? 12.737 -5.156 -14.484 1.00 62.31 88 ASN A CA 1
ATOM 724 C C . ASN A 1 88 ? 11.317 -4.948 -15.023 1.00 62.31 88 ASN A C 1
ATOM 726 O O . ASN A 1 88 ? 10.330 -5.350 -14.414 1.00 62.31 88 ASN A O 1
ATOM 730 N N . GLY A 1 89 ? 11.244 -4.312 -16.191 1.00 54.78 89 GLY A N 1
ATOM 731 C CA . GLY A 1 89 ? 10.008 -4.017 -16.914 1.00 54.78 89 GLY A CA 1
ATOM 732 C C . GLY A 1 89 ? 9.848 -2.519 -17.145 1.00 54.78 89 GLY A C 1
ATOM 733 O O . GLY A 1 89 ? 9.803 -1.766 -16.185 1.00 54.78 89 GLY A O 1
ATOM 734 N N . GLU A 1 90 ? 9.776 -2.107 -18.419 1.00 52.25 90 GLU A N 1
ATOM 735 C CA . GLU A 1 90 ? 9.423 -0.765 -18.949 1.00 52.25 90 GLU A CA 1
ATOM 736 C C . GLU A 1 90 ? 10.263 0.452 -18.485 1.00 52.25 90 GLU A C 1
ATOM 738 O O . GLU A 1 90 ? 10.465 1.380 -19.262 1.00 52.25 90 GLU A O 1
ATOM 743 N N . VAL A 1 91 ? 10.832 0.451 -17.281 1.00 52.19 91 VAL A N 1
ATOM 744 C CA . VAL A 1 91 ? 11.626 1.540 -16.694 1.00 52.19 91 VAL A CA 1
ATOM 745 C C . VAL A 1 91 ? 12.919 1.761 -17.466 1.00 52.19 91 VAL A C 1
ATOM 747 O O . VAL A 1 91 ? 13.334 2.896 -17.652 1.00 52.19 91 VAL A O 1
ATOM 750 N N . LEU A 1 92 ? 13.508 0.691 -18.007 1.00 48.41 92 LEU A N 1
ATOM 751 C CA . LEU A 1 92 ? 14.664 0.778 -18.903 1.00 48.41 92 LEU A CA 1
ATOM 752 C C . LEU A 1 92 ? 14.330 1.387 -20.276 1.00 48.41 92 LEU A C 1
ATOM 754 O O . LEU A 1 92 ? 15.245 1.715 -21.025 1.00 48.41 92 LEU A O 1
ATOM 758 N N . LYS A 1 93 ? 13.045 1.533 -20.634 1.00 51.25 93 LYS A N 1
ATOM 759 C CA . LYS A 1 93 ? 12.626 2.179 -21.890 1.00 51.25 93 LYS A CA 1
ATOM 760 C C . LYS A 1 93 ? 12.434 3.690 -21.745 1.00 51.25 93 LYS A C 1
ATOM 762 O O . LYS A 1 93 ? 12.266 4.372 -22.752 1.00 51.25 93 LYS A O 1
ATOM 767 N N . GLN A 1 94 ? 12.438 4.217 -20.523 1.00 53.69 94 GLN A N 1
ATOM 768 C CA . GLN A 1 94 ? 12.275 5.641 -20.251 1.00 53.69 94 GLN A CA 1
ATOM 769 C C . GLN A 1 94 ?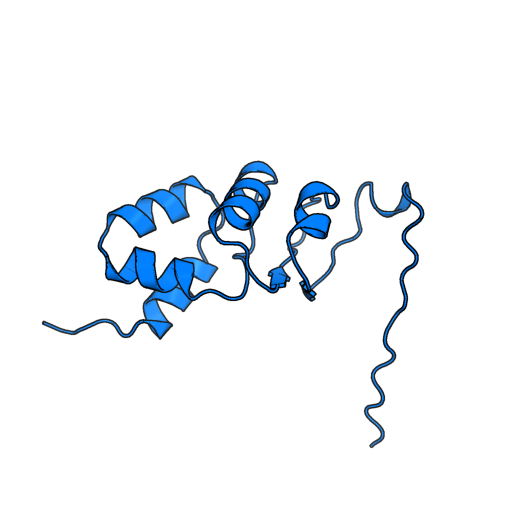 13.567 6.195 -19.643 1.00 53.69 94 GLN A C 1
ATOM 771 O O . GLN A 1 94 ? 14.182 5.575 -18.780 1.00 53.69 94 GLN A O 1
ATOM 776 N N . ASN A 1 95 ? 13.998 7.366 -20.113 1.00 48.62 95 ASN A N 1
ATOM 777 C CA . ASN A 1 95 ? 15.240 8.010 -19.680 1.00 48.62 95 ASN A CA 1
ATOM 778 C C . ASN A 1 95 ? 15.102 8.568 -18.253 1.00 48.62 95 ASN A C 1
ATOM 780 O O . ASN A 1 95 ? 14.935 9.771 -18.059 1.00 48.62 95 ASN A O 1
ATOM 784 N N . PHE A 1 96 ? 15.166 7.706 -17.241 1.00 57.31 96 PHE A N 1
ATOM 785 C CA . PHE A 1 96 ? 15.297 8.148 -15.857 1.00 57.31 96 PHE A CA 1
ATOM 786 C C . PHE A 1 96 ? 16.743 8.583 -15.591 1.00 57.31 96 PHE A C 1
ATOM 788 O O . PHE A 1 96 ? 17.684 7.814 -15.784 1.00 57.31 96 PHE A O 1
ATOM 795 N N . ASN A 1 97 ? 16.933 9.811 -15.097 1.00 56.34 97 ASN A N 1
ATOM 796 C CA . ASN A 1 97 ? 18.207 10.233 -14.513 1.00 56.34 97 ASN A CA 1
ATOM 797 C C . ASN A 1 97 ? 18.355 9.580 -13.133 1.00 56.34 97 ASN A C 1
ATOM 799 O O . ASN A 1 97 ? 17.967 10.147 -12.111 1.00 56.34 97 ASN A O 1
ATOM 803 N N . VAL A 1 98 ? 18.883 8.358 -13.102 1.00 56.91 98 VAL A N 1
ATOM 804 C CA . VAL A 1 98 ? 19.148 7.640 -11.853 1.00 56.91 98 VAL A CA 1
ATOM 805 C C . VAL A 1 98 ? 20.447 8.165 -11.245 1.00 56.91 98 VAL A C 1
ATOM 807 O O . VAL A 1 98 ? 21.535 7.902 -11.753 1.00 56.91 98 VAL A O 1
ATOM 810 N N . LYS A 1 99 ? 20.356 8.891 -10.125 1.00 54.34 99 LYS A N 1
ATOM 811 C CA . LYS A 1 99 ? 21.522 9.214 -9.293 1.00 54.34 99 LYS A CA 1
ATOM 812 C C . LYS A 1 99 ? 21.629 8.181 -8.177 1.00 54.34 99 LYS A C 1
ATOM 814 O O . LYS A 1 99 ? 20.930 8.271 -7.172 1.00 54.34 99 LYS A O 1
ATOM 819 N N . MET A 1 100 ? 22.508 7.199 -8.355 1.00 50.53 100 MET A N 1
ATOM 820 C CA . MET A 1 100 ? 22.829 6.237 -7.300 1.00 50.53 100 MET A CA 1
ATOM 821 C C . MET A 1 100 ? 23.537 6.969 -6.152 1.00 50.53 100 MET A C 1
ATOM 823 O O . MET A 1 100 ? 24.602 7.554 -6.351 1.00 50.53 100 MET A O 1
ATOM 827 N N . LEU A 1 101 ? 22.955 6.950 -4.952 1.00 50.62 101 LEU A N 1
ATOM 828 C CA . LEU A 1 101 ? 23.644 7.410 -3.747 1.00 50.62 101 LEU A CA 1
ATOM 829 C C . LEU A 1 101 ? 24.615 6.306 -3.319 1.00 50.62 101 LEU A C 1
ATOM 831 O O . LEU A 1 101 ? 24.196 5.219 -2.925 1.00 50.62 101 LEU A O 1
ATOM 835 N N . GLN A 1 102 ? 25.917 6.559 -3.450 1.00 46.50 102 GLN A N 1
ATOM 836 C CA . GLN A 1 102 ? 26.928 5.640 -2.937 1.00 46.50 102 GLN A CA 1
ATOM 837 C C . GLN A 1 102 ? 26.874 5.648 -1.410 1.00 46.50 102 GLN A C 1
ATOM 839 O O . GLN A 1 102 ? 26.944 6.704 -0.784 1.00 46.50 102 GLN A O 1
ATOM 844 N N . ASN A 1 103 ? 26.748 4.461 -0.818 1.00 49.84 103 ASN A N 1
ATOM 845 C CA . ASN A 1 103 ? 26.796 4.281 0.624 1.00 49.84 103 ASN A CA 1
ATOM 846 C C . ASN A 1 103 ? 28.226 4.580 1.100 1.00 49.84 103 ASN A C 1
ATOM 848 O O . ASN A 1 103 ? 29.116 3.738 0.990 1.00 49.84 103 ASN A O 1
ATOM 852 N N . THR A 1 104 ? 28.476 5.783 1.616 1.00 51.84 104 THR A N 1
ATOM 853 C CA . THR A 1 104 ? 29.706 6.099 2.353 1.00 51.84 104 THR A CA 1
ATOM 854 C C . THR A 1 104 ? 29.617 5.515 3.760 1.00 51.84 104 THR A C 1
ATOM 856 O O . THR A 1 104 ? 29.552 6.240 4.747 1.00 51.84 104 THR A O 1
ATOM 859 N N . SER A 1 105 ? 29.607 4.189 3.862 1.00 48.62 105 SER A N 1
ATOM 860 C CA . SER A 1 105 ? 30.005 3.508 5.092 1.00 48.62 105 SER A CA 1
ATOM 861 C C . SER A 1 105 ? 31.505 3.251 4.989 1.00 48.62 105 SER A C 1
ATOM 863 O O . SER A 1 105 ? 31.944 2.199 4.529 1.00 48.62 105 SER A O 1
ATOM 865 N N . GLN A 1 106 ? 32.295 4.270 5.335 1.00 48.66 106 GLN A N 1
ATOM 866 C CA . GLN A 1 106 ? 33.696 4.059 5.685 1.00 48.66 106 GLN A CA 1
ATOM 867 C C . GLN A 1 106 ? 33.747 3.344 7.044 1.00 48.66 106 GLN A C 1
ATOM 869 O O . GLN A 1 106 ? 32.930 3.627 7.919 1.00 48.66 106 GLN A O 1
ATOM 874 N N . LYS A 1 107 ? 34.650 2.362 7.110 1.00 41.75 107 LYS A N 1
ATOM 875 C CA . LYS A 1 107 ? 34.914 1.424 8.209 1.00 41.75 107 LYS A CA 1
ATOM 876 C C . LYS A 1 107 ? 35.071 2.076 9.577 1.00 41.75 107 LYS A C 1
ATOM 878 O O . LYS A 1 107 ? 35.667 3.172 9.631 1.00 41.75 107 LYS A O 1
#

Sequence (107 aa):
MLKLEPIYLMNVALVLTTKDDIFTFLCICKNCKDAVKRLKTSPFFDDNESAQWFVSHFRPDTFRFNNYPFIILSIATEVSNFSFPNFNGEVLKQNFNVKMLQNTSQK

Radius of gyration: 15.74 Å; Cα contacts (8 Å, |Δi|>4): 137; chains: 1; bounding box: 49×20×48 Å

pLDDT: mean 81.93, std 17.19, range [41.75, 98.0]

Foldseek 3Di:
DDDDDLVVLLVVQQQDAAQVSLVVQVVPDVSNVVSLLPALEHHAHPDQVRQLVSCVPNLRQEYEYDCDDYPCPSNVVRHNYYDPDDCPPDVVVDDDPDDDDDPPPDD

Mean predicted aligned error: 8.41 Å

Nearest PDB structures (foldseek):
  7ou0-assembly1_B  TM=4.641E-01  e=3.988E+00  Escherichia coli K-12
  7ou4-assembly1_B  TM=4.794E-01  e=4.254E+00  Escherichia coli

Solvent-accessible surface area (backbone atoms only — not comparable to full-atom values): 6388 Å² total; per-residue (Å²): 131,89,78,81,54,58,67,61,46,34,56,55,52,44,70,36,36,44,49,66,55,45,52,55,47,42,68,74,40,71,64,40,40,55,15,56,65,65,38,52,48,51,31,52,41,79,46,57,66,34,44,50,53,46,43,76,75,55,51,21,50,25,42,39,47,44,97,58,70,52,77,54,70,75,51,60,78,59,33,84,40,75,38,67,77,50,62,66,56,74,51,84,78,46,94,70,88,79,79,82,81,77,83,84,75,75,131